Protein AF-A0A7J4EIL3-F1 (afdb_monomer_lite)

Radius of gyration: 20.1 Å; chains: 1; bounding box: 36×16×53 Å

Secondary structure (DSSP, 8-state):
--HHHHHHHHHHHHTS--GGG-----------HHHHHHHHHHHHHHHHHHHHHHHHHHHHHHHT-

Foldseek 3Di:
DDPVVVVVVVVVLLPDDDDVSPSPDDDDDDPDPVVVVVVVVVVVVVVVVVVVVVVVVVVVVVVVD

Sequence (65 aa):
MDKEVIEEIVQGSRFAPSAQNRQPWRFIVITNRGVIKEFSLLVKEELKKLLKRCFIKKFSIRVKR

pLDDT: mean 87.79, std 14.51, range [46.69, 98.19]

Structure (mmCIF, N/CA/C/O backbone):
data_AF-A0A7J4EIL3-F1
#
_entry.id   AF-A0A7J4EIL3-F1
#
loop_
_atom_site.group_PDB
_atom_site.id
_atom_site.type_symbol
_atom_site.label_atom_id
_atom_site.label_alt_id
_atom_site.label_co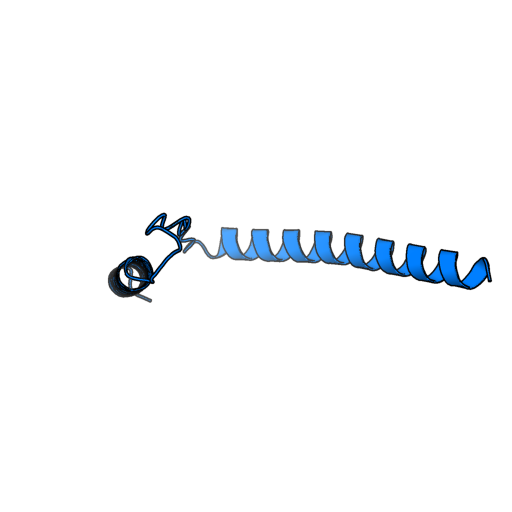mp_id
_atom_site.label_asym_id
_atom_site.label_entity_id
_atom_site.label_seq_id
_atom_site.pdbx_PDB_ins_code
_atom_site.Cartn_x
_atom_site.Cartn_y
_atom_site.Cartn_z
_atom_site.occupancy
_atom_site.B_iso_or_equiv
_atom_site.auth_seq_id
_atom_site.auth_comp_id
_atom_site.auth_asym_id
_atom_site.auth_atom_id
_atom_site.pdbx_PDB_model_num
ATOM 1 N N . MET A 1 1 ? -12.835 6.998 -8.505 1.00 73.69 1 MET A N 1
ATOM 2 C CA . MET A 1 1 ? -11.550 6.725 -9.163 1.00 73.69 1 MET A CA 1
ATOM 3 C C . MET A 1 1 ? -11.786 5.503 -9.997 1.00 73.69 1 MET A C 1
ATOM 5 O O . MET A 1 1 ? -12.274 4.512 -9.456 1.00 73.69 1 MET A O 1
ATOM 9 N N . ASP A 1 2 ? -11.536 5.637 -11.284 1.00 92.69 2 ASP A N 1
ATOM 10 C CA . ASP A 1 2 ? -11.907 4.623 -12.255 1.00 92.69 2 ASP A CA 1
ATOM 11 C C . ASP A 1 2 ? -10.872 3.501 -12.238 1.00 92.69 2 ASP A C 1
ATOM 13 O O . ASP A 1 2 ? -9.713 3.701 -11.852 1.00 92.69 2 ASP A O 1
ATOM 17 N N . LYS A 1 3 ? -11.314 2.290 -12.572 1.00 93.31 3 LYS A N 1
ATOM 18 C CA . LYS A 1 3 ? -10.480 1.085 -12.485 1.00 93.31 3 LYS A CA 1
ATOM 19 C C . LYS A 1 3 ? -9.284 1.193 -13.427 1.00 93.31 3 LYS A C 1
ATOM 21 O O . LYS A 1 3 ? -8.179 0.800 -13.071 1.00 93.31 3 LYS A O 1
ATOM 26 N N . GLU A 1 4 ? -9.515 1.803 -14.575 1.00 96.06 4 GLU A N 1
ATOM 27 C CA . GLU A 1 4 ? -8.577 2.036 -15.662 1.00 96.06 4 GLU A CA 1
ATOM 28 C C . GLU A 1 4 ? -7.401 2.898 -15.191 1.00 96.06 4 GLU A C 1
ATOM 30 O O . GLU A 1 4 ? -6.247 2.573 -15.454 1.00 96.06 4 GLU A O 1
ATOM 35 N N . VAL A 1 5 ? -7.675 3.932 -14.389 1.00 96.81 5 VAL A N 1
ATOM 36 C CA . VAL A 1 5 ? -6.631 4.791 -13.810 1.00 96.81 5 VAL A CA 1
ATOM 37 C C . VAL A 1 5 ? -5.764 4.005 -12.824 1.00 96.81 5 VAL A C 1
ATOM 39 O O . VAL A 1 5 ? -4.545 4.158 -12.791 1.00 96.81 5 VAL A O 1
ATOM 42 N N . ILE A 1 6 ? -6.373 3.136 -12.010 1.00 95.50 6 ILE A N 1
ATOM 43 C CA . ILE A 1 6 ? -5.624 2.282 -11.076 1.00 95.50 6 ILE A CA 1
ATOM 44 C C . ILE A 1 6 ? -4.737 1.302 -11.851 1.00 95.50 6 ILE A C 1
ATOM 46 O O . ILE A 1 6 ? -3.584 1.086 -11.477 1.00 95.50 6 ILE A O 1
ATOM 50 N N . GLU A 1 7 ? -5.253 0.723 -12.932 1.00 95.88 7 GLU A N 1
ATOM 51 C CA . GLU A 1 7 ? -4.496 -0.187 -13.787 1.00 95.88 7 GLU A CA 1
ATOM 52 C C . GLU A 1 7 ? -3.321 0.518 -14.466 1.00 95.88 7 GLU A C 1
ATOM 54 O O . GLU A 1 7 ? -2.216 -0.019 -14.438 1.00 95.88 7 GLU A O 1
ATOM 59 N N . GLU A 1 8 ? -3.508 1.732 -14.985 1.00 97.00 8 GLU A N 1
ATOM 60 C CA . GLU A 1 8 ? -2.435 2.533 -15.583 1.00 97.00 8 GLU A CA 1
ATOM 61 C C . GLU A 1 8 ? -1.309 2.822 -14.578 1.00 97.00 8 GLU A C 1
ATOM 63 O O . GLU A 1 8 ? -0.131 2.610 -14.876 1.00 97.00 8 GLU A O 1
ATOM 68 N N . ILE A 1 9 ? -1.659 3.203 -13.346 1.00 96.31 9 ILE A N 1
ATOM 69 C CA . ILE A 1 9 ? -0.685 3.428 -12.266 1.00 96.31 9 ILE A CA 1
ATOM 70 C C . ILE A 1 9 ? 0.093 2.146 -11.953 1.00 96.31 9 ILE A C 1
ATOM 72 O O . ILE A 1 9 ? 1.321 2.174 -11.799 1.00 96.31 9 ILE A O 1
ATOM 76 N N . VAL A 1 10 ? -0.602 1.008 -11.857 1.00 95.25 10 VAL A N 1
ATOM 77 C CA . VAL A 1 10 ? 0.044 -0.286 -11.605 1.00 95.25 10 VAL A CA 1
ATOM 78 C C . VAL A 1 10 ? 0.960 -0.659 -12.772 1.00 95.25 10 VAL A C 1
ATOM 80 O O . VAL A 1 10 ? 2.077 -1.111 -12.524 1.00 95.25 10 VAL A O 1
ATOM 83 N N . GLN A 1 11 ? 0.553 -0.429 -14.025 1.00 94.81 11 GLN A N 1
ATOM 84 C CA . GLN A 1 11 ? 1.407 -0.672 -15.192 1.00 94.81 11 GLN A CA 1
ATOM 85 C C . GLN A 1 11 ? 2.663 0.200 -15.165 1.00 94.81 11 GLN A C 1
ATOM 87 O O . GLN A 1 11 ? 3.762 -0.336 -15.286 1.00 94.81 11 GLN A O 1
ATOM 92 N N . GLY A 1 12 ? 2.530 1.506 -14.923 1.00 94.81 12 GLY A N 1
ATOM 93 C CA . GLY A 1 12 ? 3.672 2.416 -14.802 1.00 94.81 12 GLY A CA 1
ATOM 94 C C . GLY A 1 12 ? 4.653 1.980 -13.710 1.00 94.81 12 GLY A C 1
ATOM 95 O O . GLY A 1 12 ? 5.865 1.964 -13.917 1.00 94.81 12 GLY A O 1
ATOM 96 N N . SER A 1 13 ? 4.127 1.521 -12.572 1.00 93.31 13 SER A N 1
ATOM 97 C CA . SER A 1 13 ? 4.937 1.060 -11.437 1.00 93.31 13 SER A CA 1
ATOM 98 C C . SER A 1 13 ? 5.750 -0.206 -11.742 1.00 93.31 13 SER A C 1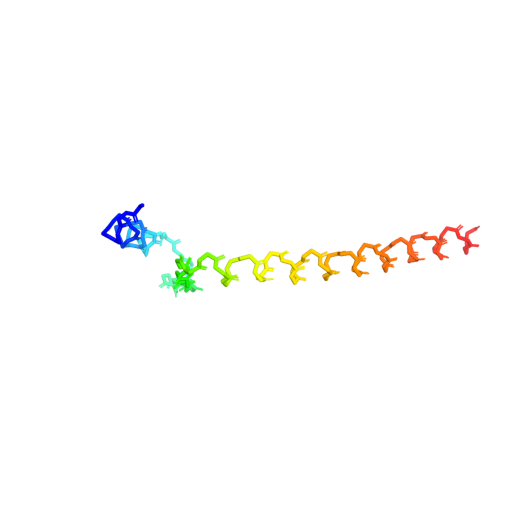
ATOM 100 O O . SER A 1 13 ? 6.822 -0.395 -11.168 1.00 93.31 13 SER A O 1
ATOM 102 N N . ARG A 1 14 ? 5.289 -1.074 -12.656 1.00 91.75 14 ARG A N 1
ATOM 103 C CA . ARG A 1 14 ? 6.018 -2.298 -13.051 1.00 91.75 14 ARG A CA 1
ATOM 104 C C . ARG A 1 14 ? 7.311 -2.007 -13.808 1.00 91.75 14 ARG A C 1
ATOM 106 O O . ARG A 1 14 ? 8.211 -2.839 -13.783 1.00 91.75 14 ARG A O 1
ATOM 113 N N . PHE A 1 15 ? 7.416 -0.846 -14.449 1.00 93.12 15 PHE A N 1
ATOM 114 C CA . PHE A 1 15 ? 8.614 -0.435 -15.184 1.00 93.12 15 PHE A CA 1
ATOM 115 C C . PHE A 1 15 ? 9.707 0.160 -14.291 1.00 93.12 15 PHE A C 1
ATOM 117 O O . PHE A 1 15 ? 10.767 0.533 -14.795 1.00 93.12 15 PHE A O 1
ATOM 124 N N . ALA A 1 16 ? 9.485 0.251 -12.976 1.00 93.56 16 ALA A N 1
ATOM 125 C CA . ALA A 1 16 ? 10.517 0.712 -12.062 1.00 93.56 16 ALA A CA 1
ATOM 126 C C . ALA A 1 16 ? 11.779 -0.178 -12.172 1.00 93.56 16 ALA A C 1
ATOM 128 O O . ALA A 1 16 ? 11.677 -1.403 -12.300 1.00 93.56 16 ALA A O 1
ATOM 129 N N . PRO A 1 17 ? 12.992 0.400 -12.118 1.00 93.94 17 PRO A N 1
ATOM 130 C CA . PRO A 1 17 ? 14.214 -0.390 -12.102 1.00 93.94 17 PRO A CA 1
ATOM 131 C C . PRO A 1 17 ? 14.327 -1.152 -10.776 1.00 93.94 17 PRO A C 1
ATOM 133 O O . PRO A 1 17 ? 13.978 -0.650 -9.708 1.00 93.94 17 PRO A O 1
ATOM 136 N N . SER A 1 18 ? 14.844 -2.378 -10.828 1.00 95.75 18 SER A N 1
A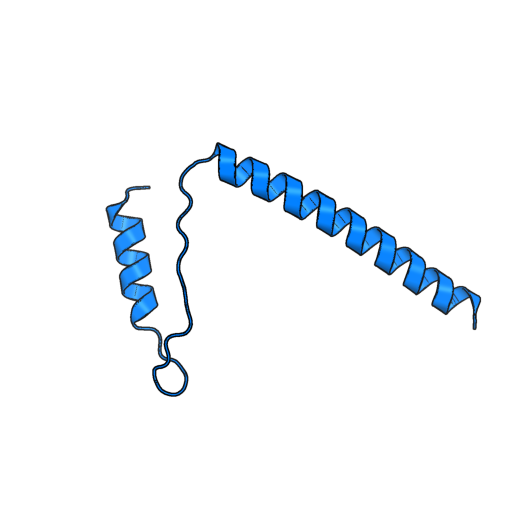TOM 137 C CA . SER A 1 18 ? 15.091 -3.195 -9.636 1.00 95.75 18 SER A CA 1
ATOM 138 C C . SER A 1 18 ? 16.409 -3.950 -9.749 1.00 95.75 18 SER A C 1
ATOM 140 O O . SER A 1 18 ? 16.893 -4.229 -10.849 1.00 95.75 18 SER A O 1
ATOM 142 N N . ALA A 1 19 ? 17.001 -4.294 -8.602 1.00 93.12 19 ALA A N 1
ATOM 143 C CA . ALA A 1 19 ? 18.245 -5.054 -8.559 1.00 93.12 19 ALA A CA 1
ATOM 144 C C . ALA A 1 19 ? 18.097 -6.369 -9.340 1.00 93.12 19 ALA A C 1
ATOM 146 O O . ALA A 1 19 ? 17.207 -7.174 -9.054 1.00 93.12 19 ALA A O 1
ATOM 147 N N . GLN A 1 20 ? 18.967 -6.568 -10.336 1.00 94.31 20 GLN A N 1
ATOM 148 C CA . GLN A 1 20 ? 18.935 -7.717 -11.253 1.00 94.31 20 GLN A CA 1
ATOM 149 C C . GLN A 1 20 ? 17.578 -7.916 -11.953 1.00 94.31 20 GLN A C 1
ATOM 151 O O . GLN A 1 20 ? 17.222 -9.041 -12.289 1.00 94.31 20 GLN A O 1
ATOM 156 N N . ASN A 1 21 ? 16.798 -6.844 -12.131 1.00 90.44 21 ASN A N 1
ATOM 157 C CA . ASN A 1 21 ? 15.454 -6.887 -12.707 1.00 90.44 21 ASN A CA 1
ATOM 158 C C . ASN A 1 21 ? 14.510 -7.893 -12.012 1.00 90.44 21 ASN A C 1
ATOM 160 O O . ASN A 1 21 ? 13.619 -8.462 -12.639 1.00 90.44 21 ASN A O 1
ATOM 164 N N . ARG A 1 22 ? 14.707 -8.142 -10.709 1.00 93.38 22 ARG A N 1
ATOM 165 C CA . ARG A 1 22 ? 13.902 -9.115 -9.952 1.00 93.38 22 ARG A CA 1
ATOM 166 C C . ARG A 1 22 ? 12.464 -8.670 -9.712 1.00 93.38 22 ARG A C 1
ATOM 168 O O . ARG A 1 22 ? 11.640 -9.513 -9.380 1.00 93.38 22 ARG A O 1
ATOM 175 N N . GLN A 1 23 ? 12.190 -7.369 -9.828 1.00 93.19 23 GLN A N 1
ATOM 176 C CA . GLN A 1 23 ? 10.866 -6.761 -9.670 1.00 93.19 23 GLN A CA 1
ATOM 177 C C . GLN A 1 23 ? 10.073 -7.366 -8.489 1.00 93.19 23 GLN A C 1
ATOM 179 O O . GLN A 1 23 ? 8.970 -7.875 -8.687 1.00 93.19 23 GLN A O 1
ATOM 184 N N . PRO A 1 24 ? 10.624 -7.381 -7.252 1.00 94.25 24 PRO A N 1
ATOM 185 C CA . PRO A 1 24 ? 10.087 -8.174 -6.140 1.00 94.25 24 PRO A CA 1
ATOM 186 C C . PRO A 1 24 ? 8.844 -7.540 -5.487 1.00 94.25 24 PRO A C 1
ATOM 188 O O . PRO A 1 24 ? 8.623 -7.676 -4.285 1.00 94.25 24 PRO A O 1
ATOM 191 N N . TRP A 1 25 ? 8.044 -6.807 -6.254 1.00 94.19 25 TRP A N 1
ATOM 192 C CA . TRP A 1 25 ? 6.830 -6.145 -5.798 1.00 94.19 25 TRP A CA 1
ATOM 193 C C . TRP A 1 25 ? 5.586 -6.960 -6.139 1.00 94.19 25 TRP A C 1
ATOM 195 O O . TRP A 1 25 ? 5.497 -7.630 -7.167 1.00 94.19 25 TRP A O 1
ATOM 205 N N . ARG A 1 26 ? 4.581 -6.852 -5.267 1.00 95.31 26 ARG A N 1
ATOM 206 C CA . ARG A 1 26 ? 3.214 -7.308 -5.519 1.00 95.31 26 ARG A CA 1
ATOM 207 C C . ARG A 1 26 ? 2.265 -6.179 -5.159 1.00 95.31 26 ARG A C 1
ATOM 209 O O . ARG A 1 26 ? 2.346 -5.635 -4.060 1.00 95.31 26 ARG A O 1
ATOM 216 N N . PHE A 1 27 ? 1.365 -5.851 -6.076 1.00 95.69 27 PHE A N 1
ATOM 217 C CA . PHE A 1 27 ? 0.339 -4.841 -5.857 1.00 95.69 27 PHE A CA 1
ATOM 218 C C . PHE A 1 27 ? -0.962 -5.539 -5.464 1.00 95.69 27 PHE A C 1
ATOM 220 O O . PHE A 1 27 ? -1.490 -6.345 -6.227 1.00 95.69 27 PHE A O 1
ATOM 227 N N . ILE A 1 28 ? -1.460 -5.248 -4.263 1.00 95.62 28 ILE A N 1
ATOM 228 C CA . ILE A 1 28 ? -2.760 -5.724 -3.782 1.00 95.62 28 ILE A CA 1
ATOM 229 C C . ILE A 1 28 ? -3.689 -4.515 -3.758 1.00 95.62 28 ILE A C 1
ATOM 231 O O . ILE A 1 28 ? -3.515 -3.607 -2.947 1.00 95.62 28 ILE A O 1
ATOM 235 N N . VAL A 1 29 ? -4.657 -4.494 -4.670 1.00 95.06 29 VAL A N 1
ATOM 236 C CA . VAL A 1 29 ? -5.614 -3.393 -4.796 1.00 95.06 29 VAL A CA 1
ATOM 237 C C . VAL A 1 29 ? -6.863 -3.727 -3.987 1.00 95.06 29 VAL A C 1
ATOM 239 O 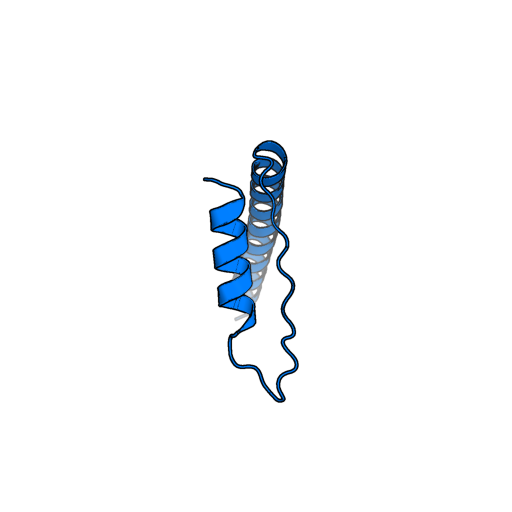O . VAL A 1 29 ? -7.549 -4.706 -4.269 1.00 95.06 29 VAL A O 1
ATOM 242 N N . ILE A 1 30 ? -7.176 -2.895 -2.993 1.00 95.19 30 ILE A N 1
ATOM 243 C CA . ILE A 1 30 ? -8.383 -3.022 -2.172 1.00 95.19 30 ILE A CA 1
ATOM 244 C C . ILE A 1 30 ? -9.252 -1.792 -2.417 1.00 95.19 30 ILE A C 1
ATOM 246 O O . ILE A 1 30 ? -8.903 -0.689 -2.011 1.00 95.19 30 ILE A O 1
ATOM 250 N N . THR A 1 31 ? -10.393 -1.980 -3.077 1.00 95.38 31 THR A N 1
ATOM 251 C CA . THR A 1 31 ? -11.370 -0.907 -3.348 1.00 95.38 31 THR A CA 1
ATOM 252 C C . THR A 1 31 ? -12.552 -0.923 -2.377 1.00 95.38 31 THR A C 1
ATOM 254 O O . THR A 1 31 ? -13.273 0.068 -2.246 1.00 95.38 31 THR A O 1
ATOM 257 N N . ASN A 1 32 ? -12.751 -2.032 -1.658 1.00 96.31 32 ASN A N 1
ATOM 258 C CA . ASN A 1 32 ? -13.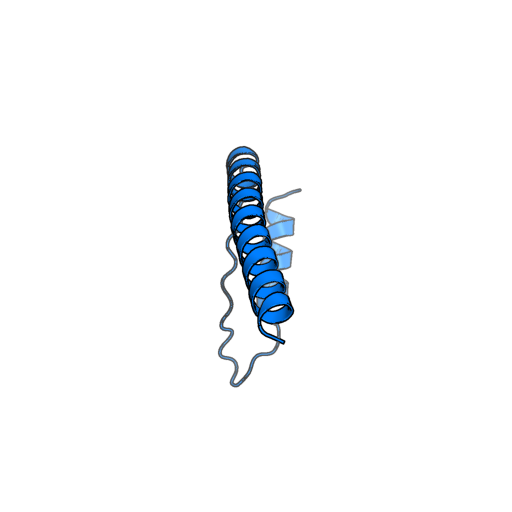821 -2.163 -0.679 1.00 96.31 32 ASN A CA 1
ATOM 259 C C . ASN A 1 32 ? -13.530 -1.298 0.560 1.00 96.31 32 ASN A C 1
ATOM 261 O O . ASN A 1 32 ? -12.620 -1.575 1.342 1.00 96.31 32 ASN A O 1
ATOM 265 N N . ARG A 1 33 ? -14.356 -0.267 0.769 1.00 96.00 33 ARG A N 1
ATOM 266 C CA . ARG A 1 33 ? -14.211 0.682 1.885 1.00 96.00 33 ARG A CA 1
ATOM 267 C C . ARG A 1 33 ? -14.393 0.038 3.263 1.00 96.00 33 ARG A C 1
ATOM 269 O O . ARG A 1 33 ? -13.787 0.507 4.224 1.00 96.00 33 ARG A O 1
ATOM 276 N N . GLY A 1 34 ? -15.205 -1.014 3.367 1.00 98.00 34 GLY A N 1
ATOM 277 C CA . GLY A 1 34 ? -15.396 -1.770 4.606 1.00 98.00 34 GLY A CA 1
ATOM 278 C C . GLY A 1 34 ? -14.106 -2.459 5.040 1.00 98.00 34 GLY A C 1
ATOM 279 O O . GLY A 1 34 ? -13.651 -2.249 6.161 1.00 98.00 34 GLY A O 1
ATOM 280 N N . VAL A 1 35 ? -13.460 -3.161 4.105 1.00 97.31 35 VAL A N 1
ATOM 281 C CA . VAL A 1 35 ? -12.170 -3.833 4.338 1.00 97.31 35 VAL A CA 1
ATOM 282 C C . VAL A 1 35 ? -11.088 -2.824 4.734 1.00 97.31 35 VAL A C 1
ATOM 284 O O . VAL A 1 35 ? -10.364 -3.039 5.700 1.00 97.31 35 VAL A O 1
ATOM 287 N N . ILE A 1 36 ? -11.009 -1.674 4.053 1.00 97.44 36 ILE A N 1
ATOM 288 C CA . ILE A 1 36 ? -10.044 -0.613 4.399 1.00 97.44 36 ILE A CA 1
ATOM 289 C C . ILE A 1 36 ? -10.259 -0.111 5.837 1.00 97.44 36 ILE A C 1
ATOM 291 O O . ILE A 1 36 ? -9.297 0.100 6.582 1.00 97.44 36 ILE A O 1
ATOM 295 N N . LYS A 1 37 ? -11.520 0.081 6.243 1.00 98.06 37 LYS A N 1
ATOM 296 C CA . LYS A 1 37 ? -11.865 0.549 7.591 1.00 98.06 37 LYS A CA 1
ATOM 297 C C . LYS A 1 37 ? -11.482 -0.478 8.657 1.00 98.06 37 LYS A C 1
ATOM 299 O O . LYS A 1 37 ? -10.916 -0.092 9.679 1.00 98.06 37 LYS A O 1
ATOM 304 N N . GLU A 1 38 ? -11.755 -1.754 8.407 1.00 98.19 38 GLU A N 1
ATOM 305 C CA . GLU A 1 38 ? -11.371 -2.860 9.286 1.00 98.19 38 GLU A CA 1
ATOM 306 C C . GLU A 1 38 ? -9.848 -2.928 9.464 1.00 98.19 38 GLU A C 1
ATOM 308 O O . GLU A 1 38 ? -9.357 -2.855 10.592 1.00 98.19 38 GLU A O 1
ATOM 313 N N . PHE A 1 39 ? -9.087 -2.925 8.363 1.00 97.44 39 PHE A N 1
ATOM 314 C CA . PHE A 1 39 ? -7.621 -2.889 8.400 1.00 97.44 39 PHE A CA 1
ATOM 315 C C . PHE A 1 39 ? -7.087 -1.696 9.204 1.00 97.44 39 PHE A C 1
ATOM 317 O O . PHE A 1 39 ? -6.169 -1.849 10.010 1.00 97.44 39 PHE A O 1
ATOM 324 N N . SER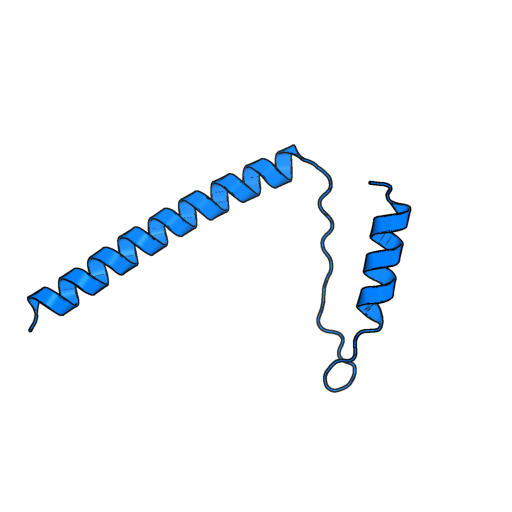 A 1 40 ? -7.673 -0.504 9.033 1.00 97.25 40 SER A N 1
ATOM 325 C CA . SER A 1 40 ? -7.266 0.692 9.784 1.00 97.25 40 SER A CA 1
ATOM 326 C C . SER A 1 40 ? -7.433 0.521 11.297 1.00 97.25 40 SER A C 1
ATOM 328 O O . SER A 1 40 ? -6.577 0.970 12.062 1.00 97.25 40 SER A O 1
ATOM 330 N N . LEU A 1 41 ? -8.523 -0.112 11.740 1.00 97.94 41 LEU A N 1
ATOM 331 C CA . LEU A 1 41 ? -8.778 -0.366 13.158 1.00 97.94 41 LEU A CA 1
ATOM 332 C C . LEU A 1 41 ? -7.784 -1.379 13.731 1.00 97.94 41 LEU A C 1
ATOM 334 O O . LEU A 1 41 ? -7.172 -1.096 14.762 1.00 97.94 41 LEU A O 1
ATOM 338 N N . LEU A 1 42 ? -7.560 -2.490 13.024 1.00 97.69 42 LEU A N 1
ATOM 339 C CA . LEU A 1 42 ? -6.611 -3.530 13.431 1.00 97.69 42 LEU A CA 1
ATOM 340 C C . LEU A 1 42 ? -5.192 -2.968 13.597 1.00 97.69 42 LEU A C 1
ATOM 342 O O . LEU A 1 42 ? -4.555 -3.164 14.630 1.00 97.69 42 LEU A O 1
ATOM 346 N N . VAL A 1 43 ? -4.714 -2.185 12.623 1.00 96.94 43 VAL A N 1
ATOM 347 C CA . VAL A 1 43 ? -3.381 -1.562 12.685 1.00 96.94 43 VAL A CA 1
ATOM 348 C C . VAL A 1 43 ? -3.257 -0.605 13.876 1.00 96.94 43 VAL A C 1
ATOM 350 O O . VAL A 1 43 ? -2.230 -0.597 14.557 1.00 96.94 43 VAL A O 1
ATOM 353 N N . LYS A 1 44 ? -4.293 0.197 14.162 1.00 96.31 44 LYS A N 1
ATOM 354 C CA . LYS A 1 44 ? -4.294 1.127 15.307 1.00 96.31 44 LYS A CA 1
ATOM 355 C C . LYS A 1 44 ? -4.211 0.394 16.641 1.00 96.31 44 LYS A C 1
ATOM 357 O O . LYS A 1 44 ? -3.509 0.851 17.545 1.00 96.31 44 LYS A O 1
ATOM 362 N N . GLU A 1 45 ? -4.925 -0.717 16.774 1.00 96.88 45 GLU A N 1
ATOM 363 C CA . GLU A 1 45 ? -4.897 -1.524 17.988 1.00 96.88 45 GLU A CA 1
ATOM 364 C C . GLU A 1 45 ? -3.503 -2.114 18.228 1.00 96.88 45 GLU A C 1
ATOM 366 O O . GLU A 1 45 ? -2.941 -1.977 19.320 1.00 96.88 45 GLU A O 1
ATOM 371 N N . GLU A 1 46 ? -2.896 -2.674 17.184 1.00 95.88 46 GLU A N 1
ATOM 372 C CA . GLU A 1 46 ? -1.568 -3.275 17.272 1.00 95.88 46 GLU A CA 1
ATOM 373 C C . GLU A 1 46 ? -0.486 -2.231 17.553 1.00 95.88 46 GLU A C 1
ATOM 375 O O . GLU A 1 46 ? 0.398 -2.441 18.390 1.00 95.88 46 GLU A O 1
ATOM 380 N N . LEU A 1 47 ? -0.618 -1.039 16.967 1.00 94.94 47 LEU A N 1
ATOM 381 C CA . LEU A 1 47 ? 0.243 0.094 17.282 1.00 94.94 47 LEU A CA 1
ATOM 382 C C . LEU A 1 47 ? 0.113 0.517 18.753 1.00 94.94 47 LEU A C 1
ATOM 384 O O . LEU A 1 47 ? 1.123 0.757 19.418 1.00 94.94 47 LEU A O 1
ATOM 388 N N . LYS A 1 48 ? -1.108 0.560 19.302 1.00 93.81 48 LYS A N 1
ATOM 389 C CA . LYS A 1 48 ? -1.346 0.880 20.720 1.00 93.81 48 LYS A CA 1
ATOM 390 C C . LYS A 1 48 ? -0.674 -0.140 21.644 1.00 93.81 48 LYS A C 1
ATOM 392 O O . LYS A 1 48 ? -0.050 0.253 22.636 1.00 93.81 48 LYS A O 1
ATOM 397 N N . LYS A 1 49 ? -0.742 -1.435 21.309 1.00 93.00 49 LYS A N 1
ATOM 398 C CA . LYS A 1 49 ? -0.052 -2.511 22.047 1.00 93.00 49 LYS A CA 1
ATOM 399 C C . LYS A 1 49 ? 1.468 -2.331 22.004 1.00 93.00 49 LYS A C 1
ATOM 401 O O . LYS A 1 49 ? 2.122 -2.388 23.049 1.00 93.00 49 LYS A O 1
ATOM 406 N N . LEU A 1 50 ? 2.029 -2.053 20.824 1.00 90.94 50 LEU A N 1
ATOM 407 C CA . LEU A 1 50 ? 3.465 -1.808 20.651 1.00 90.94 50 LEU A CA 1
ATOM 408 C C . LEU A 1 50 ? 3.946 -0.595 21.451 1.00 90.94 50 LEU A C 1
ATOM 410 O O . LEU A 1 50 ? 4.944 -0.696 22.166 1.00 90.94 50 LEU A O 1
ATOM 414 N N . LEU A 1 51 ? 3.221 0.525 21.393 1.00 90.62 51 LEU A N 1
ATOM 415 C CA . LEU A 1 51 ? 3.557 1.737 22.141 1.00 90.62 51 LEU A CA 1
ATOM 416 C C . LEU A 1 51 ? 3.549 1.484 23.651 1.00 90.62 51 LEU A C 1
ATOM 418 O O . LEU A 1 51 ? 4.517 1.831 24.327 1.00 90.62 51 LEU A O 1
ATOM 422 N N . LYS A 1 52 ? 2.525 0.798 24.178 1.00 86.25 52 LYS A N 1
ATOM 423 C CA . LYS A 1 52 ? 2.472 0.413 25.597 1.00 86.25 52 LYS A CA 1
ATOM 424 C C . LYS A 1 52 ? 3.695 -0.423 25.991 1.00 86.25 52 LYS A C 1
ATOM 426 O O . LYS A 1 52 ? 4.324 -0.154 27.013 1.00 86.25 52 LYS A O 1
ATOM 431 N N . ARG A 1 53 ? 4.089 -1.387 25.152 1.00 83.56 53 ARG A N 1
ATOM 432 C CA . ARG A 1 53 ? 5.276 -2.227 25.378 1.00 83.56 53 ARG A CA 1
ATOM 433 C C . ARG A 1 53 ? 6.577 -1.417 25.374 1.00 83.56 53 ARG A C 1
ATOM 435 O O . ARG A 1 53 ? 7.435 -1.640 26.227 1.00 83.56 53 ARG A O 1
ATOM 442 N N . CYS A 1 54 ? 6.730 -0.478 24.443 1.00 73.19 54 CYS A N 1
ATOM 443 C CA . CYS A 1 54 ? 7.904 0.393 24.368 1.00 73.19 54 CYS A CA 1
ATOM 444 C C . CYS A 1 54 ? 7.999 1.345 25.570 1.00 73.19 54 CYS A C 1
ATOM 446 O O . CYS A 1 54 ? 9.092 1.538 26.102 1.00 73.19 54 CYS A O 1
ATOM 448 N N . PHE A 1 55 ? 6.872 1.875 26.052 1.00 68.56 55 PHE A N 1
ATOM 449 C CA . PHE A 1 55 ? 6.829 2.693 27.268 1.00 68.56 55 PHE A CA 1
ATOM 450 C C . PHE A 1 55 ? 7.254 1.904 28.513 1.00 68.56 55 PHE A C 1
ATOM 452 O O . PHE A 1 55 ? 8.081 2.385 29.286 1.00 68.56 55 PHE A O 1
ATOM 459 N N . ILE A 1 56 ? 6.778 0.664 28.663 1.00 64.50 56 ILE A N 1
ATOM 460 C CA . ILE A 1 56 ? 7.168 -0.221 29.774 1.00 64.50 56 ILE A CA 1
ATOM 461 C C . ILE A 1 56 ? 8.668 -0.547 29.720 1.00 64.50 56 ILE A C 1
ATOM 463 O O . ILE A 1 56 ? 9.357 -0.454 30.737 1.00 64.50 56 ILE A O 1
ATOM 467 N N . LYS A 1 57 ? 9.213 -0.863 28.534 1.00 62.72 57 LYS A N 1
ATOM 468 C CA . LYS A 1 57 ? 10.657 -1.112 28.373 1.00 62.72 57 LYS A CA 1
ATOM 469 C C . LYS A 1 57 ? 11.497 0.119 28.723 1.00 62.72 57 LYS A C 1
ATOM 471 O O . LYS A 1 57 ? 12.492 -0.012 29.430 1.00 62.72 57 LYS A O 1
ATOM 476 N N . LYS A 1 58 ? 11.096 1.311 28.270 1.00 58.12 58 LYS A N 1
ATOM 477 C CA . LYS A 1 58 ? 11.835 2.557 28.535 1.00 58.12 58 LYS A CA 1
ATOM 478 C C . LYS A 1 58 ? 11.818 2.926 30.022 1.00 58.12 58 LYS A C 1
ATOM 480 O O . LYS A 1 58 ? 12.831 3.389 30.538 1.00 58.12 58 LYS A O 1
ATOM 485 N N . PHE A 1 59 ? 10.709 2.668 30.717 1.00 53.78 59 PHE A N 1
ATOM 486 C CA . PHE A 1 59 ? 10.604 2.871 32.162 1.00 53.78 59 PHE A CA 1
ATOM 487 C C . PHE A 1 59 ? 11.452 1.857 32.949 1.00 53.78 59 PHE A C 1
ATOM 489 O O . PHE A 1 59 ? 12.204 2.247 33.834 1.00 53.78 59 PHE A O 1
ATOM 496 N N . SER A 1 60 ? 11.431 0.576 32.565 1.00 51.91 60 SER A N 1
ATOM 497 C CA . SER A 1 60 ? 12.245 -0.472 33.203 1.00 51.91 60 SER A CA 1
ATOM 498 C C . SER A 1 60 ? 13.758 -0.234 33.063 1.00 51.91 60 SER A C 1
ATOM 500 O O . SER A 1 60 ? 14.503 -0.470 34.010 1.00 51.91 60 SER A O 1
ATOM 502 N N . ILE A 1 61 ? 14.215 0.297 31.920 1.00 60.62 61 ILE A N 1
ATOM 503 C CA . ILE A 1 61 ? 15.621 0.693 31.716 1.00 60.62 61 ILE A CA 1
ATOM 504 C C . ILE A 1 61 ? 15.991 1.905 32.585 1.00 60.62 61 ILE A C 1
ATOM 506 O O . ILE A 1 61 ? 17.113 1.981 33.074 1.00 60.62 61 ILE A O 1
ATOM 510 N N . ARG A 1 62 ? 15.058 2.845 32.794 1.00 56.16 62 ARG A N 1
ATOM 511 C CA . ARG A 1 62 ? 15.302 4.060 33.586 1.00 56.16 62 ARG A CA 1
ATOM 512 C C . ARG A 1 62 ? 15.354 3.800 35.093 1.00 56.16 62 ARG A C 1
ATOM 514 O O . ARG A 1 62 ? 16.072 4.511 35.775 1.00 56.16 62 ARG A O 1
ATOM 521 N N . VAL A 1 63 ? 14.628 2.798 35.593 1.00 56.81 63 VAL A N 1
ATOM 522 C CA . VAL A 1 63 ? 14.617 2.410 37.020 1.00 56.81 63 VAL A CA 1
ATOM 523 C C . VAL A 1 63 ? 15.842 1.567 37.415 1.00 56.81 63 VAL A C 1
ATOM 525 O O . VAL A 1 63 ? 16.183 1.497 38.587 1.00 56.81 63 VAL A O 1
ATOM 528 N N . LYS A 1 64 ? 16.518 0.922 36.454 1.00 54.16 64 LYS A N 1
ATOM 529 C CA . LYS A 1 64 ? 17.711 0.087 36.698 1.00 54.16 64 LYS A CA 1
ATOM 530 C C . LYS A 1 64 ? 19.048 0.849 36.682 1.00 54.16 64 LYS A C 1
ATOM 532 O O . LYS A 1 64 ? 20.084 0.198 36.798 1.00 54.16 64 LYS A O 1
ATOM 537 N N . ARG A 1 65 ? 19.041 2.168 36.476 1.00 46.69 65 ARG A N 1
ATOM 538 C CA . ARG A 1 65 ? 20.239 3.022 36.503 1.00 46.69 65 ARG A CA 1
ATOM 539 C C . ARG A 1 65 ? 20.313 3.817 37.790 1.00 46.69 65 ARG A C 1
ATOM 541 O O . ARG A 1 65 ? 19.234 4.247 38.247 1.00 46.69 65 ARG A O 1
#